Protein AF-A0A9X2YAN3-F1 (afdb_monomer_lite)

Organism: NCBI:txid318424

pLDDT: mean 83.75, std 13.83, range [42.62, 97.75]

Structure (mmCIF, N/CA/C/O backbone):
data_AF-A0A9X2YAN3-F1
#
_entry.id   AF-A0A9X2YAN3-F1
#
loop_
_atom_site.group_PDB
_atom_site.id
_atom_site.type_symbol
_atom_site.label_atom_id
_atom_site.label_alt_id
_atom_site.label_comp_id
_atom_site.label_asym_id
_atom_site.label_entity_id
_atom_site.label_seq_id
_atom_site.pdbx_PDB_ins_code
_atom_site.Cartn_x
_atom_site.Cartn_y
_atom_site.Cartn_z
_atom_site.occupancy
_atom_site.B_iso_or_equiv
_atom_site.auth_seq_id
_atom_site.auth_comp_id
_atom_site.auth_asym_id
_atom_site.auth_atom_id
_atom_site.pdbx_PDB_model_num
ATOM 1 N N . MET A 1 1 ? -19.430 -17.900 40.718 1.00 42.62 1 MET A N 1
ATOM 2 C CA . MET A 1 1 ?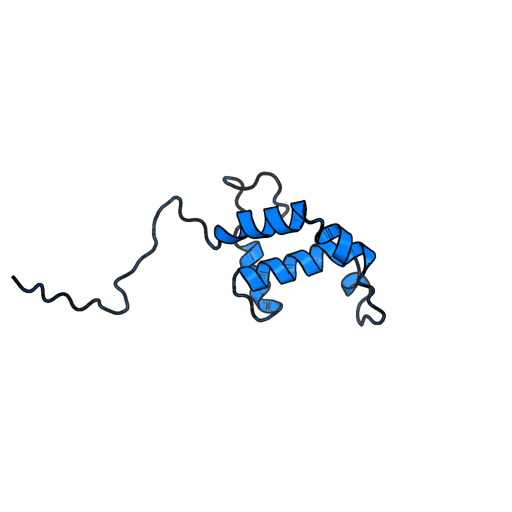 -20.074 -18.264 39.439 1.00 42.62 1 MET A CA 1
ATOM 3 C C . MET A 1 1 ? -18.981 -18.289 38.383 1.00 42.62 1 MET A C 1
ATOM 5 O O . MET A 1 1 ? -18.460 -17.237 38.049 1.00 42.62 1 MET A O 1
ATOM 9 N N . GLN A 1 2 ? -18.531 -19.479 37.985 1.00 46.66 2 GLN A N 1
ATOM 10 C CA . GLN A 1 2 ? -17.428 -19.664 37.038 1.00 46.66 2 GLN A CA 1
ATOM 11 C C . GLN A 1 2 ? -18.048 -20.083 35.704 1.00 46.66 2 GLN A C 1
ATOM 13 O O . GLN A 1 2 ? -18.733 -21.101 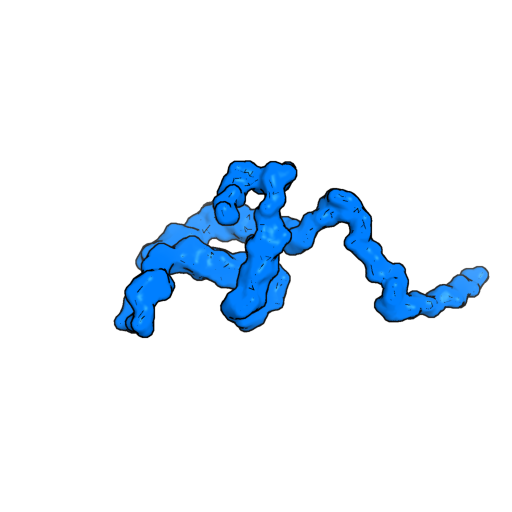35.651 1.00 46.66 2 GLN A O 1
ATOM 18 N N . VAL A 1 3 ? -17.897 -19.262 34.665 1.00 49.56 3 VAL A N 1
ATOM 19 C CA . VAL A 1 3 ? -18.544 -19.506 33.369 1.00 49.56 3 VAL A CA 1
ATOM 20 C C . VAL A 1 3 ? -17.582 -20.301 32.485 1.00 49.56 3 VAL A C 1
ATOM 22 O O . VAL A 1 3 ? -16.490 -19.837 32.168 1.00 49.56 3 VAL A O 1
ATOM 25 N N . SER A 1 4 ? -17.965 -21.524 32.130 1.00 56.47 4 SER A N 1
ATOM 26 C CA . SER A 1 4 ? -17.171 -22.513 31.392 1.00 56.47 4 SER A CA 1
ATOM 27 C C . SER A 1 4 ? -17.362 -22.403 29.872 1.00 56.47 4 SER A C 1
ATOM 29 O O . SER A 1 4 ? -17.695 -23.379 29.205 1.00 56.47 4 SER A O 1
ATOM 31 N N . HIS A 1 5 ? -17.136 -21.220 29.295 1.00 63.31 5 HIS A N 1
ATOM 32 C CA . HIS A 1 5 ? -17.083 -21.082 27.836 1.00 63.31 5 HIS A CA 1
ATOM 33 C C . HIS A 1 5 ? -15.645 -21.234 27.342 1.00 63.31 5 HIS A C 1
ATOM 35 O O . HIS A 1 5 ? -14.786 -20.387 27.576 1.00 63.31 5 HIS A O 1
ATOM 41 N N . ARG A 1 6 ? -15.385 -22.337 26.638 1.00 63.12 6 ARG A N 1
ATOM 42 C CA . ARG A 1 6 ? -14.179 -22.521 25.831 1.00 63.12 6 ARG A CA 1
ATOM 43 C C . ARG A 1 6 ? -14.489 -21.936 24.454 1.00 63.12 6 ARG A C 1
ATOM 45 O O . ARG A 1 6 ? -15.308 -22.507 23.740 1.00 63.12 6 ARG A O 1
ATOM 52 N N . PHE A 1 7 ? -13.899 -20.792 24.109 1.00 63.25 7 PHE A N 1
ATOM 53 C CA . PHE A 1 7 ? -14.016 -20.228 22.761 1.00 63.25 7 PHE A CA 1
ATOM 54 C C . PHE A 1 7 ? -13.519 -21.280 21.760 1.00 63.25 7 PHE A C 1
ATOM 56 O O . PHE A 1 7 ? -12.358 -21.693 21.809 1.00 63.25 7 PHE A O 1
ATOM 63 N N . ALA A 1 8 ? -14.413 -21.782 20.907 1.00 69.31 8 ALA A N 1
ATOM 64 C CA . ALA A 1 8 ? -14.008 -22.596 19.771 1.00 69.31 8 ALA A CA 1
ATOM 65 C C . ALA A 1 8 ? -13.242 -21.688 18.799 1.00 69.31 8 ALA A C 1
ATOM 67 O O . ALA A 1 8 ? -13.605 -20.528 18.632 1.00 69.31 8 ALA A O 1
ATOM 68 N N . VAL A 1 9 ? -12.206 -22.207 18.138 1.00 61.62 9 VAL A N 1
ATOM 69 C CA . VAL A 1 9 ? -11.353 -21.451 17.193 1.00 61.62 9 VAL A CA 1
ATOM 70 C C . VAL A 1 9 ? -12.168 -20.754 16.080 1.00 61.62 9 VAL A C 1
ATOM 72 O O . VAL A 1 9 ? -11.695 -19.807 15.467 1.00 61.62 9 VAL A O 1
ATOM 75 N N . SER A 1 10 ? -13.420 -21.167 15.863 1.00 63.09 10 SER A N 1
ATOM 76 C CA . SER A 1 10 ? -14.366 -20.624 14.885 1.00 63.09 10 SER A CA 1
ATOM 77 C C . SER A 1 10 ? -15.374 -19.592 15.423 1.00 63.09 10 SER A C 1
ATOM 79 O O . SER A 1 10 ? -16.320 -19.271 14.711 1.00 63.09 10 SER A O 1
ATOM 81 N N . SER A 1 11 ? -15.277 -19.121 16.672 1.00 70.44 11 SER A N 1
ATOM 82 C CA . SER A 1 11 ? -16.376 -18.354 17.289 1.00 70.44 11 SER A CA 1
ATOM 83 C C . SER A 1 11 ? -16.295 -16.829 17.143 1.00 70.44 11 SER A C 1
ATOM 85 O O . SER A 1 11 ? -17.165 -16.144 17.672 1.00 70.44 11 SER A O 1
ATOM 87 N N . ALA A 1 12 ? -15.272 -16.285 16.480 1.00 74.31 12 ALA A N 1
ATOM 88 C CA . ALA A 1 12 ? -15.191 -14.856 16.174 1.00 74.31 12 ALA A CA 1
ATOM 89 C C . ALA A 1 12 ? -15.526 -14.635 14.695 1.00 74.31 12 ALA A C 1
ATOM 91 O O . ALA A 1 12 ? -14.788 -15.078 13.817 1.00 74.31 12 ALA A O 1
ATOM 92 N N . VAL A 1 13 ? -16.646 -13.964 14.437 1.00 76.88 13 VAL A N 1
ATOM 93 C CA . VAL A 1 13 ? -17.082 -13.551 13.100 1.00 76.88 13 VAL A CA 1
ATOM 94 C C . VAL A 1 13 ? -17.164 -12.028 13.093 1.00 76.88 13 VAL A C 1
ATOM 96 O O . VAL A 1 13 ? -17.609 -11.425 14.066 1.00 76.88 13 VAL A O 1
ATOM 99 N N . PHE A 1 14 ? -16.682 -11.422 12.013 1.00 72.62 14 PHE A N 1
ATOM 100 C CA . PHE A 1 14 ? -16.699 -9.980 11.787 1.00 72.62 14 PHE A CA 1
ATOM 101 C C . PHE A 1 14 ? -17.648 -9.699 10.612 1.00 72.62 14 PHE A C 1
ATOM 103 O O . PHE A 1 14 ? -17.210 -9.651 9.466 1.00 72.62 14 PHE A O 1
ATOM 110 N N . ASP A 1 15 ? -18.949 -9.599 10.891 1.00 83.19 15 ASP A N 1
ATOM 111 C CA . ASP A 1 15 ? -20.050 -9.535 9.911 1.00 83.19 15 ASP A CA 1
ATOM 112 C C . ASP A 1 15 ? -20.846 -8.217 9.941 1.00 83.19 15 ASP A C 1
ATOM 114 O O . ASP A 1 15 ? -21.940 -8.131 9.381 1.00 83.19 15 ASP A O 1
ATOM 118 N N . ASP A 1 16 ? -20.300 -7.169 10.562 1.00 85.69 16 ASP A N 1
ATOM 119 C CA . ASP A 1 16 ? -20.934 -5.851 10.574 1.00 85.69 16 ASP A CA 1
ATOM 120 C C . ASP A 1 16 ? -21.077 -5.295 9.143 1.00 85.69 16 ASP A C 1
ATOM 122 O O . ASP A 1 16 ? -20.126 -5.274 8.359 1.00 85.69 16 ASP A O 1
ATOM 126 N N . ALA A 1 17 ? -22.276 -4.816 8.800 1.00 82.69 17 ALA A N 1
ATOM 127 C CA . ALA A 1 17 ? -22.595 -4.300 7.467 1.00 82.69 17 ALA A CA 1
ATOM 128 C C . ALA A 1 17 ? -21.801 -3.034 7.083 1.00 82.69 17 ALA A C 1
ATOM 130 O O . ALA A 1 17 ? -21.742 -2.667 5.908 1.00 82.69 17 ALA A O 1
ATOM 131 N N . HIS A 1 18 ? -21.202 -2.359 8.063 1.00 81.12 18 HIS A N 1
ATOM 132 C CA . HIS A 1 18 ? -20.345 -1.189 7.906 1.00 81.12 18 HIS A CA 1
ATOM 133 C C . HIS A 1 18 ? -18.862 -1.511 8.115 1.00 81.12 18 HIS A C 1
ATOM 135 O O . HIS A 1 18 ? -18.040 -0.593 8.168 1.00 81.12 18 HIS A O 1
ATOM 141 N N . LEU A 1 19 ? -18.494 -2.790 8.229 1.00 80.75 19 LEU A N 1
ATOM 142 C CA . LEU A 1 19 ? -17.103 -3.191 8.362 1.00 80.75 19 LEU A CA 1
ATOM 143 C C . LEU A 1 19 ? -16.326 -2.850 7.087 1.00 80.75 19 LEU A C 1
ATOM 145 O O . LEU A 1 19 ? -16.672 -3.267 5.983 1.00 80.75 19 LEU A O 1
ATOM 149 N N . VAL A 1 20 ? -15.238 -2.102 7.258 1.00 81.00 20 VAL A N 1
ATOM 150 C CA . VAL A 1 20 ? -14.327 -1.735 6.173 1.00 81.00 20 VAL A CA 1
ATOM 151 C C . VAL A 1 20 ? -12.980 -2.387 6.441 1.00 81.00 20 VAL A C 1
ATOM 153 O O . VAL A 1 20 ? -12.319 -2.083 7.438 1.00 81.00 20 VAL A O 1
ATOM 156 N N . SER A 1 21 ? -12.568 -3.290 5.550 1.00 82.88 21 SER A N 1
ATOM 157 C CA . SER A 1 21 ? -11.245 -3.912 5.636 1.00 82.88 21 SER A CA 1
ATOM 158 C C . SER A 1 21 ? -10.146 -2.852 5.547 1.00 82.88 21 SER A C 1
ATOM 160 O O . SER A 1 21 ? -10.274 -1.871 4.813 1.00 82.88 21 SER A O 1
ATOM 162 N N . CYS A 1 22 ? -9.069 -3.040 6.314 1.00 86.81 22 CYS A N 1
ATOM 163 C CA . CYS A 1 22 ? -7.900 -2.158 6.329 1.00 86.81 22 CYS A CA 1
ATOM 164 C C . CYS A 1 22 ? -8.231 -0.661 6.525 1.00 86.81 22 CYS A C 1
ATOM 166 O O . CYS A 1 22 ? -7.482 0.193 6.058 1.00 86.81 22 CYS A O 1
ATOM 168 N N . ALA A 1 23 ? -9.309 -0.309 7.242 1.00 86.62 23 ALA A N 1
ATOM 169 C CA . ALA A 1 23 ? -9.723 1.088 7.446 1.00 86.62 23 ALA A CA 1
ATOM 170 C C . ALA A 1 23 ? -8.620 1.986 8.047 1.00 86.62 23 ALA A C 1
ATOM 172 O O . ALA A 1 23 ? -8.565 3.184 7.768 1.00 86.62 23 ALA A O 1
ATOM 173 N N . GLY A 1 24 ? -7.693 1.401 8.818 1.00 89.00 24 GLY A N 1
ATOM 174 C CA . GLY A 1 24 ? -6.507 2.089 9.340 1.00 89.00 24 GLY A CA 1
ATOM 175 C C . GLY A 1 24 ? -5.563 2.632 8.259 1.00 89.00 24 GLY A C 1
ATOM 176 O O . GLY A 1 24 ? -4.760 3.515 8.542 1.00 89.00 24 GLY A O 1
ATOM 177 N N . LEU A 1 25 ? -5.685 2.180 7.010 1.00 90.31 25 LEU A N 1
ATOM 178 C CA . LEU A 1 25 ? -4.911 2.698 5.888 1.00 90.31 25 LEU A CA 1
ATOM 179 C C . LEU A 1 25 ? -5.291 4.145 5.539 1.00 90.31 25 LEU A C 1
ATOM 181 O O . LEU A 1 25 ? -4.430 4.905 5.103 1.00 90.31 25 LEU A O 1
ATOM 185 N N . VAL A 1 26 ? -6.542 4.559 5.786 1.00 88.88 26 VAL A N 1
ATOM 186 C CA . VAL A 1 26 ? -7.018 5.928 5.514 1.00 88.88 26 VAL A CA 1
ATOM 187 C C . VAL A 1 26 ? -6.181 6.982 6.252 1.00 88.88 26 VAL A C 1
ATOM 189 O O . VAL A 1 26 ? -5.606 7.844 5.580 1.00 88.88 26 VAL A O 1
ATOM 192 N N . PRO A 1 27 ? -6.034 6.946 7.593 1.00 93.56 27 PRO A N 1
ATOM 193 C CA . PRO A 1 27 ? -5.202 7.925 8.291 1.00 93.56 27 PRO A CA 1
ATOM 194 C C . PRO A 1 27 ? -3.712 7.810 7.934 1.00 93.56 27 PRO A C 1
ATOM 196 O O . PRO A 1 27 ? -3.039 8.835 7.847 1.00 93.56 27 PRO A O 1
ATOM 199 N N . VAL A 1 28 ? -3.192 6.605 7.666 1.00 95.62 28 VAL A N 1
ATOM 200 C CA . VAL A 1 28 ? -1.776 6.414 7.294 1.00 95.62 28 VAL A CA 1
ATOM 201 C C . VAL A 1 28 ? -1.471 7.044 5.932 1.00 95.62 28 VAL A C 1
ATOM 203 O O . VAL A 1 28 ? -0.491 7.776 5.797 1.00 95.62 28 VAL A O 1
ATOM 206 N N . MET A 1 29 ? -2.322 6.817 4.929 1.00 93.94 29 MET A N 1
ATOM 207 C CA . MET A 1 29 ? -2.147 7.402 3.595 1.00 93.94 29 MET A CA 1
ATOM 208 C C . MET A 1 29 ? -2.449 8.902 3.579 1.00 93.94 29 MET A C 1
ATOM 210 O O . MET A 1 29 ? -1.785 9.641 2.858 1.00 93.94 29 MET A O 1
ATOM 214 N N . THR A 1 30 ? -3.367 9.376 4.427 1.00 94.75 30 THR A N 1
ATOM 215 C CA . THR A 1 30 ? -3.589 10.819 4.625 1.00 94.75 30 THR A CA 1
ATOM 216 C C . THR A 1 30 ? -2.333 11.495 5.173 1.00 94.75 30 THR A C 1
ATOM 218 O O . THR A 1 30 ? -1.925 12.540 4.673 1.00 94.75 30 THR A O 1
ATOM 221 N N . LEU A 1 31 ? -1.673 10.889 6.167 1.00 97.56 31 LEU A N 1
ATOM 222 C CA . LEU A 1 31 ? -0.412 11.406 6.698 1.00 97.56 31 LEU A CA 1
ATOM 223 C C . LEU A 1 31 ? 0.702 11.376 5.642 1.00 97.56 31 LEU A C 1
ATOM 225 O O . LEU A 1 31 ? 1.464 12.334 5.519 1.00 97.56 31 LEU A O 1
ATOM 229 N N . ALA A 1 32 ? 0.798 10.295 4.865 1.00 96.94 32 ALA A N 1
ATOM 230 C CA . ALA A 1 32 ? 1.767 10.185 3.777 1.00 96.94 32 ALA A CA 1
ATOM 231 C C . ALA A 1 32 ? 1.581 11.293 2.724 1.00 96.94 32 ALA A C 1
ATOM 233 O O . ALA A 1 32 ? 2.562 11.866 2.251 1.00 96.94 32 ALA A O 1
ATOM 234 N N . ASP A 1 33 ? 0.336 11.630 2.391 1.00 95.62 33 ASP A N 1
ATOM 235 C CA . ASP A 1 33 ? 0.023 12.723 1.470 1.00 95.62 33 ASP A CA 1
ATOM 236 C C . ASP A 1 33 ? 0.382 14.093 2.067 1.00 95.62 33 ASP A C 1
ATOM 238 O O . ASP A 1 33 ? 1.136 14.856 1.465 1.00 95.62 33 ASP A O 1
ATOM 242 N N . GLN A 1 34 ? -0.039 14.364 3.307 1.00 97.56 34 GLN A N 1
ATOM 243 C CA . GLN A 1 34 ? 0.267 15.617 4.017 1.00 97.56 34 GLN A CA 1
ATOM 244 C C . GLN A 1 34 ? 1.769 15.857 4.207 1.00 97.56 34 GLN A C 1
ATOM 246 O O . GLN A 1 34 ? 2.224 16.999 4.227 1.00 97.56 34 GLN A O 1
ATOM 251 N N . THR A 1 35 ? 2.547 14.785 4.348 1.00 97.75 35 THR A N 1
ATOM 252 C CA . THR A 1 35 ? 4.012 14.848 4.455 1.00 97.75 35 THR A CA 1
ATOM 253 C C . THR A 1 35 ? 4.712 14.891 3.095 1.00 97.75 35 THR A C 1
ATOM 255 O O . THR A 1 35 ? 5.939 14.971 3.037 1.00 97.75 35 THR A O 1
ATOM 258 N N . GLY A 1 36 ? 3.959 14.873 1.991 1.00 97.06 36 GLY A N 1
ATOM 259 C CA . GLY A 1 36 ? 4.495 14.982 0.638 1.00 97.06 36 GLY A CA 1
ATOM 260 C C . GLY A 1 36 ? 5.238 13.732 0.166 1.00 97.06 36 GLY A C 1
ATOM 261 O O . GLY A 1 36 ? 6.105 13.839 -0.703 1.00 97.06 36 GLY A O 1
ATOM 262 N N . LEU A 1 37 ? 4.922 12.545 0.702 1.00 97.06 37 LEU A N 1
ATOM 263 C CA . LEU A 1 37 ? 5.606 11.296 0.346 1.00 97.06 37 LEU A CA 1
ATOM 264 C C . LEU A 1 37 ? 5.58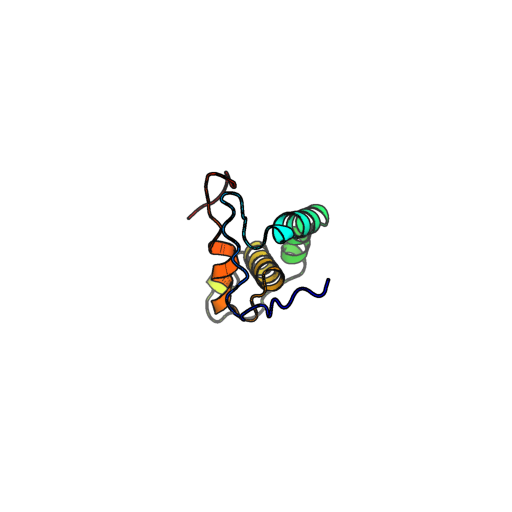8 11.053 -1.168 1.00 97.06 37 LEU A C 1
ATOM 266 O O . LEU A 1 37 ? 6.620 10.739 -1.752 1.00 97.06 37 LEU A O 1
ATOM 270 N N . SER A 1 38 ? 4.437 11.249 -1.817 1.00 94.12 38 SER A N 1
ATOM 271 C CA . SER A 1 38 ? 4.289 11.092 -3.271 1.00 94.12 38 SER A CA 1
ATOM 272 C C . SER A 1 38 ? 5.266 11.980 -4.058 1.00 94.12 38 SER A C 1
ATOM 274 O O . SER A 1 38 ? 5.911 11.518 -5.006 1.00 94.12 38 SER A O 1
ATOM 276 N N . GLN A 1 39 ? 5.438 13.230 -3.623 1.00 95.88 39 GLN A N 1
ATOM 277 C CA . GLN A 1 39 ? 6.369 14.174 -4.236 1.00 95.88 39 GLN A CA 1
ATOM 278 C C . GLN A 1 39 ? 7.823 13.749 -3.997 1.00 95.88 39 GLN A C 1
ATOM 280 O O . GLN A 1 39 ? 8.625 13.718 -4.927 1.00 95.88 39 GLN A O 1
ATOM 285 N N . LEU A 1 40 ? 8.156 13.324 -2.775 1.00 97.19 40 LEU A N 1
ATOM 286 C CA . LEU A 1 40 ? 9.488 12.815 -2.442 1.00 97.19 40 LEU A CA 1
ATOM 287 C C . LEU A 1 40 ? 9.863 11.585 -3.274 1.00 97.19 40 LEU A C 1
ATOM 289 O O . LEU A 1 40 ? 10.987 11.508 -3.770 1.00 97.19 40 LEU A O 1
ATOM 293 N N . LEU A 1 41 ? 8.937 10.644 -3.473 1.00 96.38 41 LEU A N 1
ATOM 294 C CA . LEU A 1 41 ? 9.156 9.479 -4.335 1.00 96.38 41 LEU A CA 1
ATOM 295 C C . LEU A 1 41 ? 9.420 9.916 -5.783 1.00 96.38 41 LEU A C 1
ATOM 297 O O . LEU A 1 41 ? 10.359 9.423 -6.411 1.00 96.38 41 LEU A O 1
ATOM 301 N N . ALA A 1 42 ? 8.636 10.869 -6.297 1.00 93.69 42 ALA A N 1
ATOM 302 C CA . ALA A 1 42 ? 8.816 11.418 -7.639 1.00 93.69 42 ALA A CA 1
ATOM 303 C C . ALA A 1 42 ? 10.162 12.143 -7.803 1.00 93.69 42 ALA A C 1
ATOM 305 O O . ALA A 1 42 ? 10.794 12.031 -8.853 1.00 93.69 42 ALA A O 1
ATOM 306 N N . ASP A 1 43 ? 10.641 12.835 -6.774 1.00 95.69 43 ASP A N 1
ATOM 307 C CA . ASP A 1 43 ? 11.863 13.636 -6.847 1.00 95.69 43 ASP A CA 1
ATOM 308 C C . ASP A 1 43 ? 13.129 12.811 -6.605 1.00 95.69 43 ASP A C 1
ATOM 310 O O . ASP A 1 43 ? 14.162 13.070 -7.225 1.00 95.69 43 ASP A O 1
ATOM 314 N N . LYS A 1 44 ? 13.066 11.816 -5.714 1.00 95.06 44 LYS A N 1
ATOM 315 C CA . LYS A 1 44 ? 14.254 11.112 -5.208 1.00 95.06 44 LYS A CA 1
ATOM 316 C C . LYS A 1 44 ? 14.491 9.745 -5.830 1.00 95.06 44 LYS A C 1
ATOM 318 O O . LYS A 1 44 ? 15.633 9.292 -5.829 1.00 95.06 44 LYS A O 1
ATOM 323 N N . ILE A 1 45 ? 13.466 9.085 -6.366 1.00 93.94 45 ILE A N 1
ATOM 324 C CA . ILE A 1 45 ? 13.617 7.725 -6.890 1.00 93.94 45 ILE A CA 1
ATOM 325 C C . ILE A 1 45 ? 13.794 7.759 -8.402 1.00 93.94 45 ILE A C 1
ATOM 327 O O . ILE A 1 45 ? 12.989 8.322 -9.146 1.00 93.94 45 ILE A O 1
ATOM 331 N N . ARG A 1 46 ? 14.880 7.143 -8.867 1.00 91.06 46 ARG A N 1
ATOM 332 C CA . ARG A 1 46 ? 15.187 6.956 -10.283 1.00 91.06 46 ARG A CA 1
ATOM 333 C C . ARG A 1 46 ? 15.502 5.487 -10.508 1.00 91.06 46 ARG A C 1
ATOM 335 O O . ARG A 1 46 ? 16.425 4.953 -9.901 1.00 91.06 46 ARG A O 1
ATOM 342 N N . PHE A 1 47 ? 14.732 4.850 -11.378 1.00 90.56 47 PHE A N 1
ATOM 343 C CA . PHE A 1 47 ? 15.072 3.529 -11.884 1.00 90.56 47 PHE A CA 1
ATOM 344 C C . PHE A 1 47 ? 16.151 3.699 -12.953 1.00 90.56 47 PHE A C 1
ATOM 346 O O . PHE A 1 47 ? 15.986 4.487 -13.880 1.00 90.56 47 PHE A O 1
ATOM 353 N N . THR A 1 48 ? 17.281 3.022 -12.775 1.00 90.88 48 THR A N 1
ATOM 354 C CA . THR A 1 48 ? 18.417 3.049 -13.713 1.00 90.88 48 THR A CA 1
ATOM 355 C C . THR A 1 48 ? 18.451 1.821 -14.617 1.00 90.88 48 THR A C 1
ATOM 357 O O . THR A 1 48 ? 19.253 1.757 -15.547 1.00 90.88 48 THR A O 1
ATOM 360 N N . CYS A 1 49 ? 17.592 0.843 -14.337 1.00 89.62 49 CYS A N 1
ATOM 361 C CA . CYS A 1 49 ? 17.403 -0.343 -15.142 1.00 89.62 49 CYS A CA 1
ATOM 362 C C . CYS A 1 49 ? 15.946 -0.805 -15.073 1.00 89.62 49 CYS A C 1
ATOM 364 O O . CYS A 1 49 ? 15.324 -0.859 -14.009 1.00 89.62 49 CYS A O 1
ATOM 366 N N . GLU A 1 50 ? 15.418 -1.205 -16.224 1.00 88.69 50 GLU A N 1
ATOM 367 C CA . GLU A 1 50 ? 14.092 -1.780 -16.329 1.00 88.69 50 GLU A CA 1
ATOM 368 C C . GLU A 1 50 ? 14.064 -2.841 -17.425 1.00 88.69 50 GLU A C 1
ATOM 370 O O . GLU A 1 50 ? 14.537 -2.637 -18.541 1.00 88.69 50 GLU A O 1
ATOM 375 N N . ARG A 1 51 ? 13.474 -3.999 -17.115 1.00 91.50 51 ARG A N 1
ATOM 376 C CA . ARG A 1 51 ? 13.235 -5.050 -18.116 1.00 91.50 51 ARG A CA 1
ATOM 377 C C . ARG A 1 51 ? 12.126 -4.653 -19.090 1.00 91.50 51 ARG A C 1
ATOM 379 O O . ARG A 1 51 ? 12.132 -5.059 -20.246 1.00 91.50 51 ARG A O 1
ATOM 386 N N . ILE A 1 52 ? 11.150 -3.889 -18.600 1.00 91.50 52 ILE A N 1
ATOM 387 C CA . ILE A 1 52 ? 9.988 -3.419 -19.352 1.00 91.50 52 ILE A CA 1
ATOM 388 C C . ILE A 1 52 ? 9.862 -1.918 -19.102 1.00 91.50 52 ILE A C 1
ATOM 390 O O . ILE A 1 52 ? 9.749 -1.496 -17.955 1.00 91.50 52 ILE A O 1
ATOM 394 N N . ARG A 1 53 ? 9.821 -1.113 -20.170 1.00 84.62 53 ARG A N 1
ATOM 395 C CA . ARG A 1 53 ? 9.764 0.359 -20.084 1.00 84.62 53 ARG A CA 1
ATOM 396 C C . ARG A 1 53 ? 8.606 0.870 -19.221 1.00 84.62 53 ARG A C 1
ATOM 398 O O . ARG A 1 53 ? 8.765 1.811 -18.451 1.00 84.62 53 ARG A O 1
ATOM 405 N N . SER A 1 54 ? 7.437 0.238 -19.322 1.00 88.31 54 SER A N 1
ATOM 406 C CA . SER A 1 54 ? 6.267 0.622 -18.531 1.00 88.31 54 SER A CA 1
ATOM 407 C C . SER A 1 54 ? 6.426 0.328 -17.041 1.00 88.31 54 SER A C 1
ATOM 409 O O . SER A 1 54 ? 5.697 0.927 -16.259 1.00 88.31 54 SER A O 1
ATOM 411 N N . ALA A 1 55 ? 7.357 -0.538 -16.620 1.00 85.38 55 ALA A N 1
ATOM 412 C CA . ALA A 1 55 ? 7.565 -0.867 -15.211 1.00 85.38 55 ALA A CA 1
ATOM 413 C C . ALA A 1 55 ? 8.073 0.349 -14.422 1.00 85.38 55 ALA A C 1
ATOM 415 O O . ALA A 1 55 ? 7.517 0.650 -13.368 1.00 85.38 55 ALA A O 1
ATOM 416 N N . ALA A 1 56 ? 9.024 1.100 -14.984 1.00 88.38 56 ALA A N 1
ATOM 417 C CA . ALA A 1 56 ? 9.584 2.310 -14.378 1.00 88.38 56 ALA A CA 1
ATOM 418 C C . ALA A 1 56 ? 8.714 3.570 -14.569 1.00 88.38 56 ALA A C 1
ATOM 420 O O . ALA A 1 56 ? 8.932 4.579 -13.900 1.00 88.38 56 ALA A O 1
ATOM 421 N N . ALA A 1 57 ? 7.719 3.532 -15.464 1.00 88.88 57 ALA A N 1
ATOM 422 C CA . ALA A 1 57 ? 6.810 4.657 -15.683 1.00 88.88 57 ALA A CA 1
ATOM 423 C C . ALA A 1 57 ? 5.946 4.934 -14.441 1.00 88.88 57 ALA A C 1
ATOM 425 O O . ALA A 1 57 ? 5.513 3.995 -13.774 1.00 88.88 57 ALA A O 1
ATOM 426 N N . HIS A 1 58 ? 5.651 6.209 -14.172 1.00 89.25 58 HIS A N 1
ATOM 427 C CA . HIS A 1 58 ? 4.846 6.659 -13.024 1.00 89.25 58 HIS A CA 1
ATOM 428 C C . HIS A 1 58 ? 5.275 6.009 -11.690 1.00 89.25 58 HIS A C 1
ATOM 430 O O . HIS A 1 58 ? 4.476 5.327 -11.044 1.00 89.25 58 HIS A O 1
ATOM 436 N N . PRO A 1 59 ? 6.541 6.193 -11.271 1.00 90.56 59 PRO A N 1
ATOM 437 C CA . PRO A 1 59 ? 7.112 5.474 -10.136 1.00 90.56 59 PRO A CA 1
ATOM 438 C C . PRO A 1 59 ? 6.434 5.844 -8.816 1.00 90.56 59 PRO A C 1
ATOM 440 O O . PRO A 1 59 ? 6.173 4.968 -8.002 1.00 90.56 59 PRO A O 1
ATOM 443 N N . SER A 1 60 ? 6.091 7.120 -8.632 1.00 94.06 60 SER A N 1
ATOM 444 C CA . SER A 1 60 ? 5.463 7.612 -7.406 1.00 94.06 60 SER A CA 1
ATOM 445 C C . SER A 1 60 ? 4.153 6.880 -7.062 1.00 94.06 60 SER A C 1
ATOM 447 O O . SER A 1 60 ? 4.143 6.169 -6.057 1.00 94.06 60 SER A O 1
ATOM 449 N N . PRO A 1 61 ? 3.091 6.903 -7.898 1.00 91.38 61 PRO A N 1
ATOM 450 C CA . PRO A 1 61 ? 1.839 6.225 -7.552 1.00 91.38 61 PRO A CA 1
ATOM 451 C C . PRO A 1 61 ? 1.995 4.704 -7.395 1.00 91.38 61 PRO A C 1
ATOM 453 O O . PRO A 1 61 ? 1.331 4.099 -6.553 1.00 91.38 61 PRO A O 1
ATOM 456 N N . LYS A 1 62 ? 2.903 4.066 -8.144 1.00 92.44 62 LYS A N 1
ATOM 457 C CA . LYS A 1 62 ? 3.186 2.629 -7.995 1.00 92.44 62 LYS A CA 1
ATOM 458 C C . LYS A 1 62 ? 3.848 2.294 -6.663 1.00 92.44 62 LYS A C 1
ATOM 460 O O . LYS A 1 62 ? 3.457 1.331 -6.013 1.00 92.44 62 LYS A O 1
ATOM 465 N N . LEU A 1 63 ? 4.836 3.083 -6.253 1.00 94.62 63 LEU A N 1
ATOM 466 C CA . LEU A 1 63 ? 5.535 2.882 -4.987 1.00 94.62 63 LEU A CA 1
ATOM 467 C C . LEU A 1 63 ? 4.635 3.214 -3.797 1.00 94.62 63 LEU A C 1
ATOM 469 O O . LEU A 1 63 ? 4.631 2.469 -2.824 1.00 94.62 63 LEU A O 1
ATOM 473 N N . THR A 1 64 ? 3.806 4.256 -3.894 1.00 95.25 64 THR A N 1
ATOM 474 C CA . THR A 1 64 ? 2.771 4.533 -2.888 1.00 95.25 64 THR A CA 1
ATOM 475 C C . THR A 1 64 ? 1.786 3.368 -2.765 1.00 95.25 64 THR A C 1
ATOM 477 O O . THR A 1 64 ? 1.441 2.993 -1.650 1.00 95.25 64 THR A O 1
ATOM 480 N N . THR A 1 65 ? 1.395 2.737 -3.879 1.00 93.25 65 THR A N 1
ATOM 481 C CA . THR A 1 65 ? 0.534 1.537 -3.867 1.00 93.25 65 THR A CA 1
ATOM 482 C C . THR A 1 65 ? 1.206 0.361 -3.154 1.00 93.25 65 THR A C 1
ATOM 484 O O . THR A 1 65 ? 0.567 -0.312 -2.350 1.00 93.25 65 THR A O 1
ATOM 487 N N . LEU A 1 66 ? 2.500 0.135 -3.402 1.00 94.75 66 LEU A N 1
ATOM 488 C CA . LEU A 1 66 ? 3.285 -0.889 -2.704 1.00 94.75 66 LEU A CA 1
ATOM 489 C C . LEU A 1 66 ? 3.329 -0.644 -1.194 1.00 94.75 66 LEU A C 1
ATOM 491 O O . LEU A 1 66 ? 3.024 -1.544 -0.420 1.00 94.75 66 LEU A O 1
ATOM 495 N N . ILE A 1 67 ? 3.648 0.583 -0.778 1.00 95.31 67 ILE A N 1
ATOM 496 C CA . ILE A 1 67 ? 3.681 0.970 0.639 1.00 95.31 67 ILE A CA 1
ATOM 497 C C . ILE A 1 67 ? 2.303 0.765 1.279 1.00 95.31 67 ILE A C 1
ATOM 499 O O . ILE A 1 67 ? 2.209 0.208 2.370 1.00 95.31 67 ILE A O 1
ATOM 503 N N . ALA A 1 68 ? 1.233 1.162 0.587 1.00 94.62 68 ALA A N 1
ATOM 504 C CA . ALA A 1 68 ? -0.133 0.965 1.053 1.00 94.62 68 ALA A CA 1
ATOM 505 C C . ALA A 1 68 ? -0.473 -0.525 1.239 1.00 94.62 68 ALA A C 1
ATOM 507 O O . ALA A 1 68 ? -1.046 -0.898 2.262 1.00 94.62 68 ALA A O 1
ATOM 508 N N . GLY A 1 69 ? -0.069 -1.375 0.289 1.00 94.75 69 GLY A N 1
ATOM 509 C CA . GLY A 1 69 ? -0.204 -2.828 0.388 1.00 94.75 69 GLY A CA 1
ATOM 510 C C . GLY A 1 69 ? 0.551 -3.396 1.582 1.00 94.75 69 GLY A C 1
ATOM 511 O O . GLY A 1 69 ? -0.029 -4.140 2.366 1.00 94.75 69 GLY A O 1
ATOM 512 N N . MET A 1 70 ? 1.802 -2.983 1.787 1.00 95.81 70 MET A N 1
ATOM 513 C CA . MET A 1 70 ? 2.603 -3.413 2.938 1.00 95.81 70 MET A CA 1
ATOM 514 C C . MET A 1 70 ? 1.961 -3.006 4.270 1.00 95.81 70 MET A C 1
ATOM 516 O O . MET A 1 70 ? 1.905 -3.806 5.199 1.00 95.81 70 MET A O 1
ATOM 520 N N . CYS A 1 71 ? 1.409 -1.792 4.365 1.00 95.19 71 CYS A N 1
ATOM 521 C CA . CYS A 1 71 ? 0.641 -1.362 5.538 1.00 95.19 71 CYS A CA 1
ATOM 522 C C . CYS A 1 71 ? -0.636 -2.192 5.753 1.00 95.19 71 CYS A C 1
ATOM 524 O O . CYS A 1 71 ? -1.078 -2.341 6.891 1.00 95.19 71 CYS A O 1
ATOM 526 N N . ALA A 1 72 ? -1.224 -2.724 4.681 1.00 93.38 72 ALA A N 1
ATOM 527 C CA . ALA A 1 72 ? -2.373 -3.625 4.719 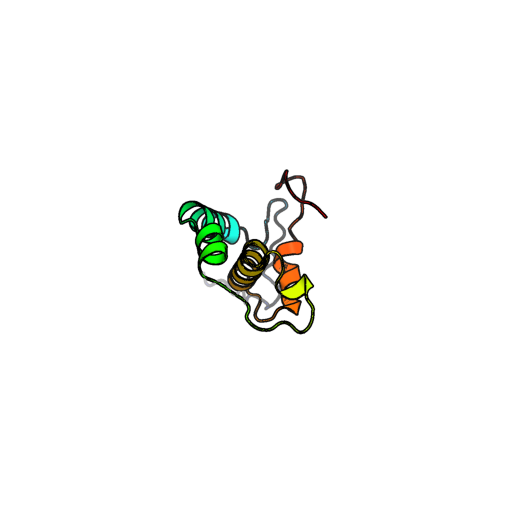1.00 93.38 72 ALA A CA 1
ATOM 528 C C . ALA A 1 72 ? -1.993 -5.103 4.951 1.00 93.38 72 ALA A C 1
ATOM 530 O O . ALA A 1 72 ? -2.889 -5.937 5.070 1.00 93.38 72 ALA A O 1
ATOM 531 N N . GLY A 1 73 ? -0.697 -5.423 5.057 1.00 93.56 73 GLY A N 1
ATOM 532 C CA . GLY A 1 73 ? -0.190 -6.770 5.329 1.00 93.56 73 GLY A CA 1
ATOM 533 C C . GLY A 1 73 ? 0.313 -7.547 4.109 1.00 93.56 73 GLY A C 1
ATOM 534 O O . GLY A 1 73 ? 0.618 -8.724 4.262 1.00 93.56 73 GLY A O 1
ATOM 535 N N . ALA A 1 74 ? 0.418 -6.926 2.930 1.00 95.12 74 ALA A N 1
ATOM 536 C CA . ALA A 1 74 ? 1.046 -7.547 1.762 1.00 95.12 74 ALA A CA 1
ATOM 537 C C . ALA A 1 74 ? 2.559 -7.717 1.981 1.00 95.12 74 ALA A C 1
ATOM 539 O O . ALA A 1 74 ? 3.257 -6.752 2.311 1.00 95.12 74 ALA A O 1
ATOM 540 N N . ASP A 1 75 ? 3.074 -8.922 1.762 1.00 95.44 75 ASP A N 1
ATOM 541 C CA . ASP A 1 75 ? 4.503 -9.244 1.815 1.00 95.44 75 ASP A CA 1
ATOM 542 C C . ASP A 1 75 ? 5.118 -9.428 0.418 1.00 95.44 75 ASP A C 1
ATOM 544 O O . ASP A 1 75 ? 6.340 -9.313 0.270 1.00 95.44 75 ASP A O 1
ATOM 548 N N . SER A 1 76 ? 4.295 -9.609 -0.621 1.00 95.25 76 SER A N 1
ATOM 549 C CA . SER A 1 76 ? 4.727 -9.650 -2.019 1.00 95.25 76 SER A CA 1
ATOM 550 C C . SER A 1 76 ? 3.935 -8.709 -2.944 1.00 95.25 76 SER A C 1
ATOM 552 O O . SER A 1 76 ? 2.939 -8.089 -2.569 1.0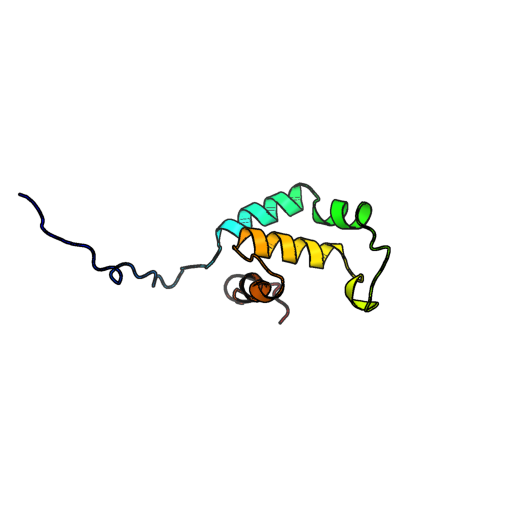0 95.25 76 SER A O 1
ATOM 554 N N . ILE A 1 77 ? 4.404 -8.575 -4.192 1.00 91.88 77 ILE A N 1
ATOM 555 C CA . ILE A 1 77 ? 3.690 -7.819 -5.239 1.00 91.88 77 ILE A CA 1
ATOM 556 C C . ILE A 1 77 ? 2.357 -8.493 -5.587 1.00 91.88 77 ILE A C 1
ATOM 558 O O . ILE A 1 77 ? 1.396 -7.795 -5.915 1.00 91.88 77 ILE A O 1
ATOM 562 N N . ASP A 1 78 ? 2.304 -9.822 -5.516 1.00 93.56 78 ASP A N 1
ATOM 563 C CA . ASP A 1 78 ? 1.112 -10.594 -5.862 1.00 93.56 78 ASP A CA 1
ATOM 564 C C . ASP A 1 78 ? -0.015 -10.370 -4.835 1.00 93.56 78 ASP A C 1
ATOM 566 O O . ASP A 1 78 ? -1.190 -10.451 -5.179 1.00 93.56 78 ASP A O 1
ATOM 570 N N . ASP A 1 79 ? 0.321 -9.953 -3.609 1.00 93.44 79 ASP A N 1
ATOM 571 C CA . ASP A 1 79 ? -0.650 -9.664 -2.545 1.00 93.44 79 ASP A CA 1
ATOM 572 C C . ASP A 1 79 ? -1.236 -8.242 -2.616 1.00 93.44 79 ASP A C 1
ATOM 574 O O . ASP A 1 79 ? -2.091 -7.868 -1.808 1.00 93.44 79 ASP A O 1
ATOM 578 N N . LEU A 1 80 ? -0.831 -7.423 -3.598 1.00 91.88 80 LEU A N 1
ATOM 579 C CA . LEU A 1 80 ? -1.343 -6.053 -3.763 1.00 91.88 80 LEU A CA 1
ATOM 580 C C . LEU A 1 80 ? -2.820 -5.987 -4.169 1.00 91.88 80 LEU A C 1
ATOM 582 O O . LEU A 1 80 ? -3.406 -4.903 -4.185 1.00 91.88 80 LEU A O 1
ATOM 586 N N . ASP A 1 81 ? -3.467 -7.114 -4.446 1.00 88.44 81 ASP A N 1
ATOM 587 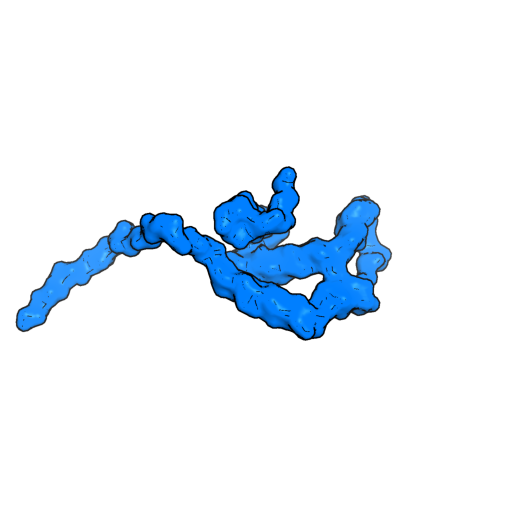C CA . ASP A 1 81 ? -4.919 -7.144 -4.612 1.00 88.44 81 ASP A CA 1
ATOM 588 C C . ASP A 1 81 ? -5.659 -6.724 -3.332 1.00 88.44 81 ASP A C 1
ATOM 590 O O . ASP A 1 81 ? -6.777 -6.206 -3.414 1.00 88.44 81 ASP A O 1
ATOM 594 N N . VAL A 1 82 ? -5.011 -6.797 -2.161 1.00 86.88 82 VAL A N 1
ATOM 595 C CA . VAL A 1 82 ? -5.573 -6.293 -0.898 1.00 86.88 82 VAL A CA 1
ATOM 596 C C . VAL A 1 82 ? -5.962 -4.811 -0.984 1.00 86.88 82 VAL A C 1
ATOM 598 O O . VAL A 1 82 ? -7.041 -4.442 -0.524 1.00 86.88 82 VAL A O 1
ATOM 601 N N . VAL A 1 83 ? -5.173 -3.966 -1.664 1.00 86.31 83 VAL A N 1
ATOM 602 C CA . VAL A 1 83 ? -5.499 -2.535 -1.852 1.00 86.31 83 VAL A CA 1
ATOM 603 C C . VAL A 1 83 ? -6.491 -2.284 -2.988 1.00 86.31 83 VAL A C 1
ATOM 605 O O . VAL A 1 83 ? -7.066 -1.200 -3.075 1.00 86.31 83 VAL A O 1
ATOM 608 N N . ARG A 1 84 ? -6.737 -3.282 -3.844 1.00 77.50 84 ARG A N 1
ATOM 609 C CA . ARG A 1 84 ? -7.774 -3.234 -4.888 1.00 77.50 84 ARG A CA 1
ATOM 610 C C . ARG A 1 84 ? -9.132 -3.706 -4.388 1.00 77.50 84 ARG A C 1
ATOM 612 O O . ARG A 1 84 ? -10.155 -3.257 -4.900 1.00 77.50 84 ARG A O 1
ATOM 619 N N . SER A 1 85 ? -9.153 -4.553 -3.360 1.00 69.12 85 SER A N 1
ATOM 620 C CA . SER A 1 85 ? -10.370 -5.170 -2.819 1.00 69.12 85 SER A CA 1
ATOM 621 C C . SER A 1 85 ? -11.376 -4.183 -2.191 1.00 69.12 85 SER A C 1
ATOM 623 O O . SER A 1 85 ? -12.500 -4.569 -1.885 1.00 69.12 85 SER A O 1
ATOM 625 N N . GLY A 1 86 ? -11.020 -2.899 -2.057 1.00 61.56 86 GLY A N 1
ATOM 626 C CA . GLY A 1 86 ? -11.847 -1.846 -1.458 1.00 61.56 86 GLY A CA 1
ATOM 627 C C . GLY A 1 86 ? -12.464 -0.843 -2.438 1.00 61.56 86 GLY A C 1
ATOM 628 O O . GLY A 1 86 ? -12.969 0.185 -1.997 1.00 61.56 86 GLY A O 1
ATOM 629 N N . GLY A 1 87 ? -12.412 -1.075 -3.754 1.00 66.75 87 GLY A N 1
ATOM 630 C CA . GLY A 1 87 ? -12.959 -0.163 -4.766 1.00 66.75 87 GLY A CA 1
ATOM 631 C C . GLY A 1 87 ? -14.492 -0.053 -4.760 1.00 66.75 87 GLY A C 1
ATOM 632 O O . GLY A 1 87 ? -15.148 -0.503 -5.695 1.00 66.75 87 GLY A O 1
ATOM 633 N N . MET A 1 88 ? -15.084 0.535 -3.718 1.00 68.88 88 MET A N 1
ATOM 634 C CA . MET A 1 88 ? -16.535 0.603 -3.513 1.00 68.88 88 MET A CA 1
ATOM 635 C C . MET A 1 88 ? -17.059 2.042 -3.547 1.00 68.88 88 MET A C 1
ATOM 637 O O . MET A 1 88 ? -16.683 2.887 -2.734 1.00 68.88 88 MET A O 1
ATOM 641 N N . LYS A 1 89 ? -17.990 2.306 -4.475 1.00 71.69 89 LYS A N 1
ATOM 642 C CA . LYS A 1 89 ? -18.555 3.645 -4.742 1.00 71.69 89 LYS A CA 1
ATOM 643 C C . LYS A 1 89 ? -19.260 4.276 -3.538 1.00 71.69 89 LYS A C 1
ATOM 645 O O . LYS A 1 89 ? -19.405 5.490 -3.488 1.00 71.69 89 LYS A O 1
ATOM 650 N N . THR A 1 90 ? -19.693 3.460 -2.579 1.00 72.56 90 THR A N 1
ATOM 651 C CA . THR A 1 90 ? -20.333 3.916 -1.339 1.00 72.56 90 THR A CA 1
ATOM 652 C C . THR A 1 90 ? -19.369 4.679 -0.428 1.00 72.56 90 THR A C 1
ATOM 654 O O . THR A 1 90 ? -19.800 5.579 0.283 1.00 72.56 90 THR A O 1
ATOM 657 N N . LEU A 1 91 ? -18.075 4.337 -0.447 1.00 68.88 91 LEU A N 1
ATOM 658 C CA . LEU A 1 91 ? -17.053 4.956 0.407 1.00 68.88 91 LEU A CA 1
ATOM 659 C C . LEU A 1 91 ? -16.080 5.836 -0.382 1.00 68.88 91 LEU A C 1
ATOM 661 O O . LEU A 1 91 ? -15.576 6.824 0.146 1.00 68.88 91 LEU A O 1
ATOM 665 N N . PHE A 1 92 ? -15.826 5.503 -1.647 1.00 70.00 92 PHE A N 1
ATOM 666 C CA . PHE A 1 92 ? -14.807 6.157 -2.457 1.00 70.00 92 PHE A CA 1
ATOM 667 C C . PHE A 1 92 ? -15.403 6.702 -3.759 1.00 70.00 92 PHE A C 1
ATOM 669 O O . PHE A 1 92 ? -15.848 5.949 -4.624 1.00 70.00 92 PHE A O 1
ATOM 676 N N . GLY A 1 93 ? -15.368 8.027 -3.927 1.00 70.19 93 GLY A N 1
ATOM 677 C CA . GLY A 1 93 ? -15.875 8.707 -5.129 1.00 70.19 93 GLY A CA 1
ATOM 678 C C . GLY A 1 93 ? -14.907 8.731 -6.321 1.00 70.19 93 GLY A C 1
ATOM 679 O O . GLY A 1 93 ? -15.320 9.075 -7.423 1.00 70.19 93 GLY A O 1
ATOM 680 N N . GLY A 1 94 ? -13.633 8.377 -6.112 1.00 63.72 94 GLY A N 1
ATOM 681 C CA . GLY A 1 94 ? -12.553 8.495 -7.105 1.00 63.72 94 GLY A CA 1
ATOM 682 C C . GLY A 1 94 ? -11.944 7.171 -7.574 1.00 63.72 94 GLY A C 1
ATOM 683 O O . GLY A 1 94 ? -10.845 7.177 -8.121 1.00 63.72 94 GLY A O 1
ATOM 684 N N . VAL A 1 95 ? -12.603 6.034 -7.329 1.00 61.59 95 VAL A N 1
ATOM 685 C CA . VAL A 1 95 ? -12.086 4.724 -7.757 1.00 61.59 95 VAL A CA 1
ATOM 686 C C . VAL A 1 95 ? -12.233 4.588 -9.270 1.00 61.59 95 VAL A C 1
ATOM 688 O O . VAL A 1 95 ? -13.346 4.649 -9.791 1.00 61.59 95 VAL A O 1
ATOM 691 N N . TYR A 1 96 ? -11.116 4.367 -9.962 1.00 52.47 96 TYR A N 1
ATOM 692 C CA . TYR A 1 96 ? -11.097 3.935 -11.356 1.00 52.47 96 TYR A CA 1
ATOM 693 C C . TYR A 1 96 ? -10.798 2.432 -11.371 1.00 52.47 96 TYR A C 1
ATOM 695 O O . TYR A 1 96 ? -9.713 2.023 -10.955 1.00 52.47 96 TYR A O 1
ATOM 703 N N . ALA A 1 97 ? -11.781 1.628 -11.775 1.00 51.12 97 ALA A N 1
ATOM 704 C CA . ALA A 1 97 ? -11.630 0.199 -12.041 1.00 51.12 97 ALA A CA 1
ATOM 705 C C . ALA A 1 97 ? -11.641 -0.023 -13.554 1.00 51.12 97 ALA A C 1
ATOM 707 O O . ALA A 1 97 ? -12.493 0.618 -14.214 1.00 51.12 97 ALA A O 1
#

Sequence (97 aa):
MQVSHRFAVSSAVFDDAHLVSCAGLVPVMTLADQTGLSQLLADKIRFTCERIRSAAAHPSPKLTTLIAGMCAGADSIDDLDVVRSGGMKTLFGGVYA

Radius of gyration: 18.92 Å; chains: 1; bounding box: 41×38×60 Å

Foldseek 3Di:
DDDPDDDDPPNDDDDDPPDDQPPVLVVVVVVCVVVVVLVCQVVPDDDPDDPDPVVRPSRSVVVSLVVSQVSSPDPDPVSSCSVVVRQDCVVDVDDDD

Secondary structure (DSSP, 8-state):
--------TT------TT--TTTTHHHHHHHHHHTTHHHHHHHH---S--SSHHHHSSHHHHHHHHHHHHHTT--SSGGGHHHHTT--TTT-TT---